Protein AF-A0A9E2XY54-F1 (afdb_monomer_lite)

Structure (mmCIF, N/CA/C/O backbone):
data_AF-A0A9E2XY54-F1
#
_entry.id   AF-A0A9E2XY54-F1
#
loop_
_atom_site.group_PDB
_atom_site.id
_atom_site.type_symbol
_atom_site.label_atom_id
_atom_site.label_alt_id
_atom_site.label_comp_id
_atom_site.label_asym_id
_atom_site.label_entity_id
_atom_site.label_seq_id
_atom_site.pdbx_PDB_ins_code
_atom_site.Cartn_x
_atom_site.Cartn_y
_atom_site.Cartn_z
_atom_site.occupancy
_atom_site.B_iso_or_equiv
_atom_site.au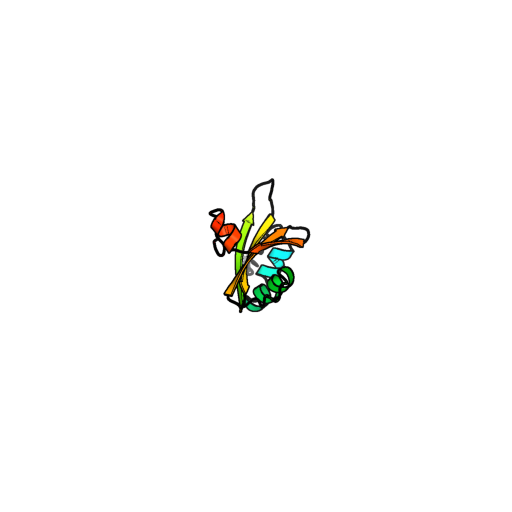th_seq_id
_atom_site.auth_comp_id
_atom_site.auth_asym_id
_atom_site.auth_atom_id
_atom_site.pdbx_PDB_model_num
ATOM 1 N N . MET A 1 1 ? -23.395 -8.257 -63.301 1.00 44.94 1 MET A N 1
ATOM 2 C CA . MET A 1 1 ? -23.313 -9.023 -62.041 1.00 44.94 1 MET A CA 1
ATOM 3 C C . MET A 1 1 ? -22.153 -8.450 -61.237 1.00 44.94 1 MET A C 1
ATOM 5 O O . MET A 1 1 ? -21.013 -8.770 -61.532 1.00 44.94 1 MET A O 1
ATOM 9 N N . LEU A 1 2 ? -22.427 -7.506 -60.332 1.00 40.88 2 LEU A N 1
ATOM 10 C CA . LEU A 1 2 ? -21.424 -6.879 -59.464 1.00 40.88 2 LEU A CA 1
ATOM 11 C C . LEU A 1 2 ? -21.873 -7.144 -58.022 1.00 40.88 2 LEU A C 1
ATOM 13 O O . LEU A 1 2 ? -22.879 -6.594 -57.583 1.00 40.88 2 LEU A O 1
ATOM 17 N N . LEU A 1 3 ? -21.189 -8.050 -57.326 1.00 45.53 3 LEU A N 1
ATOM 18 C CA . LEU A 1 3 ? -21.429 -8.324 -55.910 1.00 45.53 3 LEU A CA 1
ATOM 19 C C . LEU A 1 3 ? -20.520 -7.398 -55.095 1.00 45.53 3 LEU A C 1
ATOM 21 O O . LEU A 1 3 ? -19.310 -7.602 -55.037 1.00 45.53 3 LEU A O 1
ATOM 25 N N . LEU A 1 4 ? -21.107 -6.359 -54.501 1.00 47.25 4 LEU A N 1
ATOM 26 C CA . LEU A 1 4 ? -20.459 -5.516 -53.497 1.00 47.25 4 LEU A CA 1
ATOM 27 C C . LEU A 1 4 ? -20.442 -6.278 -52.164 1.00 47.25 4 LEU A C 1
ATOM 29 O O . LEU A 1 4 ? -21.479 -6.456 -51.528 1.00 47.25 4 LEU A O 1
ATOM 33 N N . PHE A 1 5 ? -19.261 -6.737 -51.751 1.00 51.62 5 PHE A N 1
ATOM 34 C CA . PHE A 1 5 ? -19.029 -7.300 -50.422 1.00 51.62 5 PHE A CA 1
ATOM 35 C C . PHE A 1 5 ? -19.000 -6.169 -49.384 1.00 51.62 5 PHE A C 1
ATOM 37 O O . PHE A 1 5 ? -18.078 -5.356 -49.365 1.00 51.62 5 PHE A O 1
ATOM 44 N N . ALA A 1 6 ? -20.006 -6.121 -48.510 1.00 56.56 6 ALA A N 1
ATOM 45 C CA . ALA A 1 6 ? -19.996 -5.274 -47.323 1.00 56.56 6 ALA A CA 1
ATOM 46 C C . ALA A 1 6 ? -19.138 -5.938 -46.231 1.00 56.56 6 ALA A C 1
ATOM 48 O O . ALA A 1 6 ? -19.521 -6.962 -45.667 1.00 56.56 6 ALA A O 1
ATOM 49 N N . ALA A 1 7 ? -17.967 -5.370 -45.937 1.00 58.53 7 ALA A N 1
ATOM 50 C CA . ALA A 1 7 ? -17.129 -5.802 -44.823 1.00 58.53 7 ALA A CA 1
ATOM 51 C C . ALA A 1 7 ? -17.637 -5.173 -43.512 1.00 58.53 7 ALA A C 1
ATOM 53 O O . ALA A 1 7 ? -17.439 -3.983 -43.269 1.00 58.53 7 ALA A O 1
ATOM 54 N N . LEU A 1 8 ? -18.289 -5.970 -42.660 1.00 53.53 8 LEU A N 1
ATOM 55 C CA . LEU A 1 8 ? -18.537 -5.599 -41.266 1.00 53.53 8 LEU A CA 1
ATOM 56 C C . LEU A 1 8 ? -17.224 -5.699 -40.482 1.00 53.53 8 LEU A C 1
ATOM 58 O O . LEU A 1 8 ? -16.736 -6.794 -40.205 1.00 53.53 8 LEU A O 1
ATOM 62 N N . ILE A 1 9 ? -16.664 -4.556 -40.095 1.00 60.56 9 ILE A N 1
ATOM 63 C CA . ILE A 1 9 ? -15.560 -4.503 -39.137 1.00 60.56 9 ILE A CA 1
ATOM 64 C C . ILE A 1 9 ? -16.176 -4.643 -37.742 1.00 60.56 9 ILE A C 1
ATOM 66 O O . ILE A 1 9 ? -16.723 -3.688 -37.192 1.00 60.56 9 ILE A O 1
ATOM 70 N N . ALA A 1 10 ? -16.131 -5.849 -37.178 1.00 54.97 10 ALA A N 1
ATOM 71 C CA . ALA A 1 10 ? -16.485 -6.077 -35.784 1.00 54.97 10 ALA A CA 1
ATOM 72 C C . ALA A 1 10 ? -15.415 -5.428 -34.889 1.00 54.97 10 ALA A C 1
ATOM 74 O O . ALA A 1 10 ? -14.336 -5.984 -34.686 1.00 54.97 10 ALA A O 1
ATOM 75 N N . ALA A 1 11 ? -15.701 -4.234 -34.367 1.00 60.97 11 ALA A N 1
ATOM 76 C CA . ALA A 1 11 ? -14.916 -3.622 -33.303 1.00 60.97 11 ALA A CA 1
ATOM 77 C C . ALA A 1 11 ? -15.117 -4.444 -32.019 1.00 60.97 11 ALA A C 1
ATOM 79 O O . ALA A 1 11 ? -16.084 -4.252 -31.282 1.00 60.97 11 ALA A O 1
ATOM 80 N N . GLY A 1 12 ? -14.234 -5.417 -31.785 1.00 57.66 12 GLY A N 1
ATOM 81 C CA . GLY A 1 12 ? -14.164 -6.121 -30.508 1.00 57.66 12 GLY A CA 1
ATOM 82 C C . GLY A 1 12 ? -13.853 -5.141 -29.368 1.00 57.66 12 GLY A C 1
ATOM 83 O O . GLY A 1 12 ? -13.227 -4.103 -29.606 1.00 57.66 12 GLY A O 1
ATOM 84 N N . PRO A 1 13 ? -14.275 -5.434 -28.127 1.00 51.44 13 PRO A N 1
ATOM 85 C CA . PRO A 1 13 ? -14.008 -4.553 -27.003 1.00 51.44 13 PRO A CA 1
ATOM 86 C C . PRO A 1 13 ? -12.494 -4.460 -26.806 1.00 51.44 13 PRO A C 1
ATOM 88 O O . PRO A 1 13 ? -11.822 -5.468 -26.581 1.00 51.44 13 PRO A O 1
ATOM 91 N N . ALA A 1 14 ? -11.956 -3.245 -26.905 1.00 57.06 14 ALA A N 1
ATOM 92 C CA . ALA A 1 14 ? -10.580 -2.968 -26.538 1.00 57.06 14 ALA A CA 1
ATOM 93 C C . ALA A 1 14 ? -10.419 -3.327 -25.057 1.00 57.06 14 ALA A C 1
ATOM 95 O O . ALA A 1 14 ? -10.934 -2.633 -24.178 1.00 57.06 14 ALA A O 1
ATOM 96 N N . ALA A 1 15 ? -9.747 -4.443 -24.776 1.00 53.06 15 ALA A N 1
ATOM 97 C CA . ALA A 1 15 ? -9.316 -4.753 -23.428 1.00 53.06 15 ALA A CA 1
ATOM 98 C C . ALA A 1 15 ? -8.450 -3.576 -22.966 1.00 53.06 15 ALA A C 1
ATOM 100 O O . ALA A 1 15 ? -7.386 -3.330 -23.530 1.00 53.06 15 ALA A O 1
ATOM 101 N N . ALA A 1 16 ? -8.939 -2.809 -21.990 1.00 53.50 16 ALA A N 1
ATOM 102 C CA . ALA A 1 16 ? -8.179 -1.729 -21.387 1.00 53.50 16 ALA A CA 1
ATOM 103 C C . ALA A 1 16 ? -6.891 -2.333 -20.822 1.00 53.50 16 ALA A C 1
ATOM 105 O O . ALA A 1 16 ? -6.908 -3.037 -19.808 1.00 53.50 16 ALA A O 1
ATOM 106 N N . GLN A 1 17 ? -5.778 -2.114 -21.518 1.00 50.94 17 GLN A N 1
ATOM 107 C CA . GLN A 1 17 ? -4.467 -2.543 -21.071 1.00 50.94 17 GLN A CA 1
ATOM 108 C C . GLN A 1 17 ? -4.211 -1.819 -19.747 1.00 50.94 17 GLN A C 1
ATOM 110 O O . GLN A 1 17 ? -4.063 -0.597 -19.729 1.00 50.94 17 GLN A O 1
ATOM 115 N N . LYS A 1 18 ? -4.247 -2.546 -18.621 1.00 57.75 18 LYS A N 1
ATOM 116 C CA . LYS A 1 18 ? -3.910 -1.969 -17.314 1.00 57.75 18 LYS A CA 1
ATOM 117 C C . LYS A 1 18 ? -2.546 -1.302 -17.453 1.00 57.75 18 LYS A C 1
ATOM 119 O O . LYS A 1 18 ? -1.585 -1.967 -17.836 1.00 57.75 18 LYS A O 1
ATOM 124 N N . ALA A 1 19 ? -2.480 -0.001 -17.173 1.00 62.16 19 ALA A N 1
ATOM 125 C CA . ALA A 1 19 ? -1.217 0.716 -17.129 1.00 62.16 19 ALA A CA 1
ATOM 126 C C . ALA A 1 19 ? -0.296 -0.010 -16.139 1.00 62.16 19 ALA A C 1
ATOM 128 O O . ALA A 1 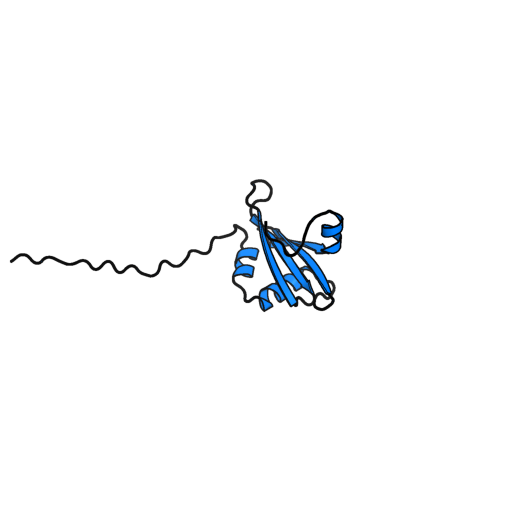19 ? -0.603 -0.093 -14.951 1.00 62.16 19 ALA A O 1
ATOM 129 N N . VAL A 1 20 ? 0.785 -0.597 -16.654 1.00 82.62 20 VAL A N 1
ATOM 130 C CA . VAL A 1 20 ? 1.792 -1.292 -15.850 1.00 82.62 20 VAL A CA 1
ATOM 131 C C . VAL A 1 20 ? 2.592 -0.221 -15.134 1.00 82.62 20 VAL A C 1
ATOM 133 O O . VAL A 1 20 ? 3.245 0.597 -15.783 1.00 82.62 20 VAL A O 1
ATOM 136 N N . SER A 1 21 ? 2.552 -0.203 -13.804 1.00 91.81 21 SER A N 1
ATOM 137 C CA . SER A 1 21 ? 3.183 0.869 -13.031 1.00 91.81 21 SER A CA 1
ATOM 138 C C . SER A 1 21 ? 4.713 0.754 -12.970 1.00 91.81 21 SER A C 1
ATOM 140 O O . SER A 1 21 ? 5.357 1.473 -12.212 1.00 91.81 21 SER A O 1
ATOM 142 N N . GLY A 1 22 ? 5.295 -0.224 -13.671 1.00 94.75 22 GLY A N 1
ATOM 143 C CA . GLY A 1 22 ? 6.699 -0.617 -13.540 1.00 94.75 22 GLY A CA 1
ATOM 144 C C . GLY A 1 22 ? 7.016 -1.310 -12.211 1.00 94.75 22 GLY A C 1
ATOM 145 O O . GLY A 1 22 ? 8.179 -1.584 -11.925 1.00 94.75 22 GLY A O 1
ATOM 146 N N . ASN A 1 23 ? 5.998 -1.603 -11.396 1.00 97.12 23 ASN A N 1
ATOM 147 C CA . ASN A 1 23 ? 6.136 -2.246 -10.098 1.00 97.12 23 ASN A CA 1
ATOM 148 C C . ASN A 1 23 ? 5.155 -3.425 -10.006 1.00 97.12 23 ASN A C 1
ATOM 150 O O . ASN A 1 23 ? 3.987 -3.232 -9.662 1.00 97.12 23 ASN A O 1
ATOM 154 N N . PRO A 1 24 ? 5.619 -4.658 -10.275 1.00 96.50 24 PRO A N 1
ATOM 155 C CA . PRO A 1 24 ? 4.745 -5.830 -10.330 1.00 96.50 24 PRO A CA 1
ATOM 156 C C . PRO A 1 24 ? 4.004 -6.114 -9.018 1.00 96.50 24 PRO A C 1
ATOM 158 O O . PRO A 1 24 ? 2.899 -6.661 -9.027 1.00 96.50 24 PRO A O 1
ATOM 161 N N . VAL A 1 25 ? 4.597 -5.747 -7.876 1.00 96.38 25 VAL A N 1
ATOM 162 C CA . VAL A 1 25 ? 3.964 -5.903 -6.560 1.00 96.38 25 VAL A CA 1
ATOM 163 C C . VAL A 1 25 ? 2.796 -4.931 -6.417 1.00 96.38 25 VAL A C 1
ATOM 165 O O . VAL A 1 25 ? 1.708 -5.343 -6.012 1.00 96.38 25 VAL A O 1
ATOM 168 N N . ASN A 1 26 ? 2.990 -3.669 -6.801 1.00 97.56 26 ASN A N 1
ATOM 169 C CA . ASN A 1 26 ? 1.923 -2.673 -6.842 1.00 97.56 26 ASN A CA 1
ATOM 170 C C . ASN A 1 26 ? 0.801 -3.073 -7.807 1.00 97.56 26 ASN A C 1
ATOM 172 O O . ASN A 1 26 ? -0.369 -3.039 -7.430 1.00 97.56 26 ASN A O 1
ATOM 176 N N . ASP A 1 27 ? 1.147 -3.506 -9.018 1.00 97.56 27 ASP A N 1
ATOM 177 C CA . ASP A 1 27 ? 0.165 -3.910 -10.028 1.00 97.56 27 ASP A CA 1
ATOM 178 C C . ASP A 1 27 ? -0.699 -5.078 -9.528 1.00 97.56 27 ASP A C 1
ATOM 180 O O . ASP A 1 27 ? -1.923 -5.096 -9.712 1.00 97.56 27 ASP A O 1
ATOM 184 N N . ARG A 1 28 ? -0.078 -6.028 -8.814 1.00 96.62 28 ARG A N 1
ATOM 185 C CA . ARG A 1 28 ? -0.791 -7.120 -8.149 1.00 96.62 28 ARG A CA 1
ATOM 186 C C . ARG A 1 28 ? -1.691 -6.609 -7.026 1.00 96.62 28 ARG A C 1
ATOM 188 O O . ARG A 1 28 ? -2.839 -7.036 -6.967 1.00 96.62 28 ARG A O 1
ATOM 195 N N . LEU A 1 29 ? -1.216 -5.706 -6.164 1.00 97.31 29 LEU A N 1
ATOM 196 C CA . LEU A 1 29 ? -2.034 -5.105 -5.099 1.00 97.31 29 LEU A CA 1
ATOM 197 C C . LEU A 1 29 ? -3.261 -4.385 -5.675 1.00 97.31 29 LEU A C 1
ATOM 199 O O . LEU A 1 29 ? -4.377 -4.629 -5.224 1.00 97.31 29 LEU A O 1
ATOM 203 N N . LEU A 1 30 ? -3.092 -3.578 -6.724 1.00 97.81 30 LEU A N 1
ATOM 204 C CA . LEU A 1 30 ? -4.196 -2.887 -7.404 1.00 97.81 30 LEU A CA 1
ATOM 205 C C . LEU A 1 30 ? -5.199 -3.844 -8.064 1.00 97.81 30 LEU A C 1
ATOM 207 O O . LEU A 1 30 ? -6.335 -3.459 -8.337 1.00 97.81 30 LEU A O 1
ATOM 211 N N . ALA A 1 31 ? -4.802 -5.083 -8.355 1.00 97.12 31 ALA A N 1
ATOM 212 C CA . ALA A 1 31 ? -5.700 -6.115 -8.866 1.00 97.12 31 ALA A CA 1
ATOM 213 C C . ALA A 1 31 ? -6.479 -6.858 -7.767 1.00 97.12 31 ALA A C 1
ATOM 215 O O . ALA A 1 31 ? -7.419 -7.582 -8.089 1.00 97.12 31 ALA A O 1
ATOM 216 N N . MET A 1 32 ? -6.114 -6.696 -6.493 1.00 97.75 32 MET A N 1
ATOM 217 C CA . MET A 1 32 ? -6.792 -7.357 -5.378 1.00 97.75 32 MET A CA 1
ATOM 218 C C . MET A 1 32 ? -8.056 -6.603 -4.938 1.00 97.75 32 MET A C 1
ATOM 220 O O . MET A 1 32 ? -8.100 -5.373 -5.023 1.00 97.75 32 MET A O 1
ATOM 224 N N . PRO A 1 33 ? -9.043 -7.304 -4.347 1.00 98.19 33 PRO A N 1
ATOM 225 C CA . PRO A 1 33 ? -10.118 -6.669 -3.591 1.00 98.19 33 PRO A CA 1
ATOM 226 C C . PRO A 1 33 ? -9.577 -5.804 -2.434 1.00 98.19 33 PRO A C 1
ATOM 228 O O . PRO A 1 33 ? -8.589 -6.197 -1.805 1.00 98.19 33 PRO A O 1
ATOM 231 N N . PRO A 1 34 ? -10.242 -4.695 -2.057 1.00 98.00 34 PRO A N 1
ATOM 232 C CA . PRO A 1 34 ? -9.746 -3.766 -1.031 1.00 98.00 34 PRO A CA 1
ATOM 233 C C . PRO A 1 34 ? -9.369 -4.419 0.310 1.00 98.00 34 PRO A C 1
ATOM 235 O O . PRO A 1 34 ? -8.317 -4.132 0.880 1.00 98.00 34 PRO A O 1
ATOM 238 N N . ALA A 1 35 ? -10.176 -5.368 0.794 1.00 97.12 35 ALA A N 1
ATOM 239 C CA . ALA A 1 35 ? -9.875 -6.092 2.031 1.00 97.12 35 ALA A CA 1
ATOM 240 C C . ALA A 1 35 ? -8.588 -6.933 1.923 1.00 97.12 35 ALA A C 1
ATOM 242 O O . ALA A 1 35 ? -7.820 -7.047 2.880 1.00 97.12 35 ALA A O 1
ATOM 243 N N . GLN A 1 36 ? -8.320 -7.507 0.746 1.00 98.12 36 GLN A N 1
ATOM 244 C CA . GLN A 1 36 ? -7.092 -8.262 0.499 1.00 98.12 36 GLN A CA 1
ATOM 245 C C . GLN A 1 36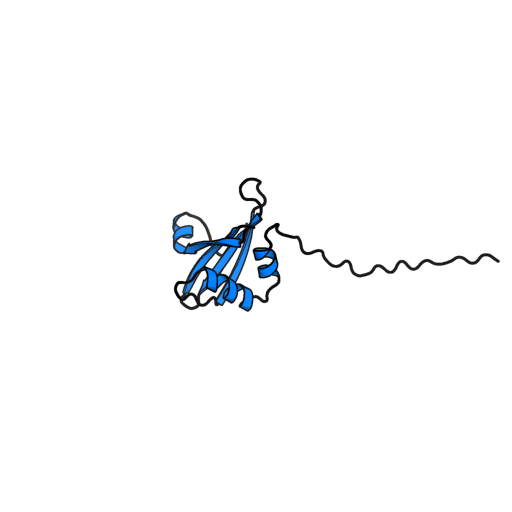 ? -5.874 -7.345 0.359 1.00 98.12 36 GLN A C 1
ATOM 247 O O . GLN A 1 36 ? -4.796 -7.732 0.809 1.00 98.12 36 GLN A O 1
ATOM 252 N N . GLN A 1 37 ? -6.034 -6.131 -0.179 1.00 98.44 37 GLN A N 1
ATOM 253 C CA . GLN A 1 37 ? -4.970 -5.118 -0.200 1.00 98.44 37 GLN A CA 1
ATOM 254 C C . GLN A 1 37 ? -4.502 -4.799 1.224 1.00 98.44 37 GLN A C 1
ATOM 256 O O . GLN A 1 37 ? -3.323 -4.962 1.539 1.00 98.44 37 GLN A O 1
ATOM 261 N N . ALA A 1 38 ? -5.440 -4.440 2.111 1.00 98.25 38 ALA A N 1
ATOM 262 C CA . ALA A 1 38 ? -5.143 -4.127 3.508 1.00 98.25 38 ALA A CA 1
ATOM 263 C C . ALA A 1 38 ? -4.515 -5.317 4.247 1.00 98.25 38 ALA A C 1
ATOM 265 O O . ALA A 1 38 ? -3.479 -5.168 4.897 1.00 98.25 38 ALA A O 1
ATOM 266 N N . LYS A 1 39 ? -5.081 -6.522 4.085 1.00 97.31 39 LYS A N 1
ATOM 267 C CA . LYS A 1 39 ? -4.534 -7.750 4.682 1.00 97.31 39 LYS A CA 1
ATOM 268 C C . LYS A 1 39 ? -3.119 -8.061 4.190 1.00 97.31 39 LYS A C 1
ATOM 270 O O . LYS A 1 39 ? -2.305 -8.552 4.965 1.00 97.31 39 LYS A O 1
ATOM 275 N N . THR A 1 40 ? -2.829 -7.818 2.914 1.00 96.56 40 THR A N 1
ATOM 276 C CA . THR A 1 40 ? -1.513 -8.098 2.324 1.00 96.56 40 THR A CA 1
ATOM 277 C C . THR A 1 40 ? -0.474 -7.102 2.819 1.00 96.56 40 THR A C 1
ATOM 279 O O . THR A 1 40 ? 0.580 -7.516 3.289 1.00 96.56 40 THR A O 1
ATOM 282 N N . LEU A 1 41 ? -0.793 -5.808 2.795 1.00 97.31 41 LEU A N 1
ATOM 283 C CA . LEU A 1 41 ? 0.094 -4.749 3.277 1.00 97.31 41 LEU A CA 1
ATOM 284 C C . LEU A 1 41 ? 0.385 -4.870 4.780 1.00 97.31 41 LEU A C 1
ATOM 286 O O . LEU A 1 41 ? 1.524 -4.679 5.196 1.00 97.31 41 LEU A O 1
ATOM 290 N N . ALA A 1 42 ? -0.601 -5.270 5.588 1.00 96.81 42 ALA A N 1
ATOM 291 C CA . ALA A 1 42 ? -0.423 -5.473 7.027 1.00 96.81 42 ALA A CA 1
ATOM 292 C C . ALA A 1 42 ? 0.653 -6.515 7.374 1.00 96.81 42 ALA A C 1
ATOM 294 O O . ALA A 1 42 ? 1.344 -6.369 8.381 1.00 96.81 42 ALA A O 1
ATOM 295 N N . LYS A 1 43 ? 0.854 -7.530 6.519 1.00 93.38 43 LYS A N 1
ATOM 296 C CA . LYS A 1 43 ? 1.918 -8.529 6.714 1.00 93.38 43 LYS A CA 1
ATOM 297 C C . LYS A 1 43 ? 3.315 -7.906 6.680 1.00 93.38 43 LYS A C 1
ATOM 299 O O . LYS A 1 43 ? 4.183 -8.376 7.404 1.00 93.38 43 LYS A O 1
ATOM 304 N N . ASN A 1 44 ? 3.511 -6.855 5.881 1.00 88.94 44 ASN A N 1
ATOM 305 C CA . ASN A 1 44 ? 4.796 -6.162 5.753 1.00 88.94 44 ASN A CA 1
ATOM 306 C C . ASN A 1 44 ? 5.044 -5.166 6.892 1.00 88.94 44 ASN A C 1
ATOM 308 O O . ASN A 1 44 ? 6.191 -4.881 7.209 1.00 88.94 44 ASN A O 1
ATOM 312 N N . VAL A 1 45 ? 3.984 -4.642 7.516 1.00 91.38 45 VAL A N 1
ATOM 313 C CA . VAL A 1 45 ? 4.106 -3.745 8.677 1.00 91.38 45 VAL A CA 1
ATOM 314 C C . VAL A 1 45 ? 4.570 -4.504 9.920 1.00 91.38 45 VAL A C 1
ATOM 316 O O . VAL A 1 45 ? 5.363 -3.991 10.708 1.00 91.38 45 VAL A O 1
ATOM 319 N N . GLY A 1 46 ? 4.080 -5.731 10.112 1.00 80.19 46 GLY A N 1
ATOM 320 C CA . GLY A 1 46 ? 4.322 -6.474 11.344 1.00 80.19 46 GLY A CA 1
ATOM 321 C C . GLY A 1 46 ? 3.694 -5.780 12.561 1.00 80.19 46 GLY A C 1
ATOM 322 O O . GLY A 1 46 ? 2.657 -5.124 12.460 1.00 80.19 46 GLY A O 1
ATOM 323 N N . GLN A 1 47 ? 4.295 -5.961 13.741 1.00 82.81 47 GLN A N 1
ATOM 324 C CA . GLN A 1 47 ? 3.899 -5.283 14.990 1.00 82.81 47 GLN A CA 1
ATOM 325 C C . GLN A 1 47 ? 2.424 -5.471 15.396 1.00 82.81 47 GLN A C 1
ATOM 327 O O . GLN A 1 47 ? 1.821 -4.582 15.999 1.00 82.81 47 GLN A O 1
ATOM 332 N N . GLY A 1 48 ? 1.817 -6.603 15.031 1.00 91.50 48 GLY A N 1
ATOM 333 C CA . GLY A 1 48 ? 0.413 -6.886 15.333 1.00 91.50 48 GLY A CA 1
ATOM 334 C C . GLY A 1 48 ? -0.597 -6.026 14.562 1.00 91.50 48 GLY A C 1
ATOM 335 O O . GLY A 1 48 ? -1.770 -6.019 14.929 1.00 91.50 48 GLY A O 1
ATOM 336 N N . CYS A 1 49 ? -0.189 -5.309 13.506 1.00 95.81 49 CYS A N 1
ATOM 337 C CA . CYS A 1 49 ? -1.141 -4.562 12.688 1.00 95.81 49 CYS A CA 1
ATOM 338 C C . CYS A 1 49 ? -2.134 -5.516 12.009 1.00 95.81 49 CYS A C 1
ATOM 340 O O . CYS A 1 49 ? -1.768 -6.365 11.196 1.00 95.81 49 CYS A O 1
ATOM 342 N N . VAL A 1 50 ? -3.420 -5.322 12.298 1.00 97.19 50 VAL A N 1
ATOM 343 C CA . VAL A 1 50 ? -4.520 -5.919 11.538 1.00 97.19 50 VAL A CA 1
ATOM 344 C C . VAL A 1 50 ? -5.059 -4.852 10.595 1.00 97.19 50 VAL A C 1
ATOM 346 O O . VAL A 1 50 ? -5.776 -3.954 11.033 1.00 97.19 50 VAL A O 1
ATOM 349 N N . GLY A 1 51 ? -4.682 -4.928 9.318 1.00 97.25 51 GLY A N 1
ATOM 350 C CA . GLY A 1 51 ? -5.071 -3.945 8.306 1.00 97.25 51 GLY A CA 1
ATOM 351 C C . GLY A 1 51 ? -6.580 -3.920 8.061 1.00 97.25 51 GLY A C 1
ATOM 352 O O . GLY A 1 51 ? -7.164 -4.952 7.728 1.00 97.25 51 GLY A O 1
ATOM 353 N N . THR A 1 52 ? -7.200 -2.749 8.196 1.00 98.19 52 THR A N 1
ATOM 354 C CA . THR A 1 52 ? -8.641 -2.532 7.972 1.00 98.19 52 THR A CA 1
ATOM 355 C C . THR A 1 52 ? -8.925 -1.841 6.644 1.00 98.19 52 THR A C 1
ATOM 357 O O . THR A 1 52 ? -9.911 -2.165 5.986 1.00 98.19 52 THR A O 1
ATOM 360 N N . SER A 1 53 ? -8.048 -0.936 6.210 1.00 98.19 53 SER A N 1
ATOM 361 C CA . SER A 1 53 ? -8.143 -0.275 4.908 1.00 98.19 53 SER A CA 1
ATOM 362 C C . SER A 1 53 ? -6.768 0.093 4.371 1.00 98.19 53 SER A C 1
ATOM 364 O O . SER A 1 53 ? -5.874 0.456 5.134 1.00 98.19 53 SER A O 1
ATOM 366 N N . ALA A 1 54 ? -6.623 0.048 3.050 1.00 98.38 54 ALA A N 1
ATOM 367 C CA . ALA A 1 54 ? -5.430 0.482 2.341 1.00 98.38 54 ALA A CA 1
ATOM 368 C C . ALA A 1 54 ? -5.773 1.591 1.343 1.00 98.38 54 ALA A C 1
ATOM 370 O O . ALA A 1 54 ? -6.880 1.635 0.808 1.00 98.38 54 ALA A O 1
ATOM 371 N N . PHE A 1 55 ? -4.810 2.465 1.081 1.00 98.56 55 PHE A N 1
ATOM 372 C CA . PHE A 1 55 ? -4.942 3.572 0.147 1.00 98.56 55 PHE A CA 1
ATOM 373 C C . PHE A 1 55 ? -3.697 3.654 -0.734 1.00 98.56 55 PHE A C 1
ATOM 375 O O . PHE A 1 55 ? -2.602 3.908 -0.237 1.00 98.56 55 PHE A O 1
ATOM 382 N N . ALA A 1 56 ? -3.855 3.449 -2.041 1.00 98.25 56 ALA A N 1
ATOM 383 C CA . ALA A 1 56 ? -2.773 3.658 -2.997 1.00 98.25 56 ALA A CA 1
ATOM 384 C C . ALA A 1 56 ? -2.499 5.160 -3.118 1.00 98.25 56 ALA A C 1
ATOM 386 O O . ALA A 1 56 ? -3.370 5.892 -3.583 1.00 98.25 56 ALA A O 1
ATOM 387 N N . MET A 1 57 ? -1.314 5.625 -2.736 1.00 97.94 57 MET A N 1
ATOM 388 C CA . MET A 1 57 ? -0.944 7.043 -2.805 1.00 97.94 57 MET A CA 1
ATOM 389 C C . MET A 1 57 ? -0.472 7.418 -4.208 1.00 97.94 57 MET A C 1
ATOM 391 O O . MET A 1 57 ? -0.946 8.392 -4.774 1.00 97.94 57 MET A O 1
ATOM 395 N N . GLY A 1 58 ? 0.386 6.606 -4.816 1.00 96.81 58 GLY A N 1
ATOM 396 C CA . GLY A 1 58 ? 0.919 6.913 -6.138 1.00 96.81 58 GLY A CA 1
ATOM 397 C C . GLY A 1 58 ? 2.128 6.065 -6.482 1.00 96.81 58 GLY A C 1
ATOM 398 O O . GLY A 1 58 ? 2.614 5.285 -5.657 1.00 96.81 58 GLY A O 1
ATOM 399 N N . VAL A 1 59 ? 2.599 6.223 -7.714 1.00 97.50 59 VAL A N 1
ATOM 400 C CA . VAL A 1 59 ? 3.828 5.609 -8.213 1.00 97.50 59 VAL A CA 1
ATOM 401 C C . VAL A 1 59 ? 4.694 6.713 -8.789 1.00 97.50 59 VAL A C 1
ATOM 403 O O . VAL A 1 59 ? 4.220 7.508 -9.594 1.00 97.50 59 VAL A O 1
ATOM 406 N N . VAL A 1 60 ? 5.948 6.779 -8.356 1.00 96.19 60 VAL A N 1
ATOM 407 C CA . VAL A 1 60 ? 6.865 7.838 -8.779 1.00 96.19 60 VAL A CA 1
ATOM 408 C C . VAL A 1 60 ? 7.349 7.583 -10.208 1.00 96.19 60 VAL A C 1
ATOM 410 O O . VAL A 1 60 ? 7.778 6.476 -10.541 1.00 96.19 60 VAL A O 1
ATOM 413 N N . ASP A 1 61 ? 7.324 8.615 -11.046 1.00 93.50 61 ASP A N 1
ATOM 414 C CA . ASP A 1 61 ? 7.714 8.571 -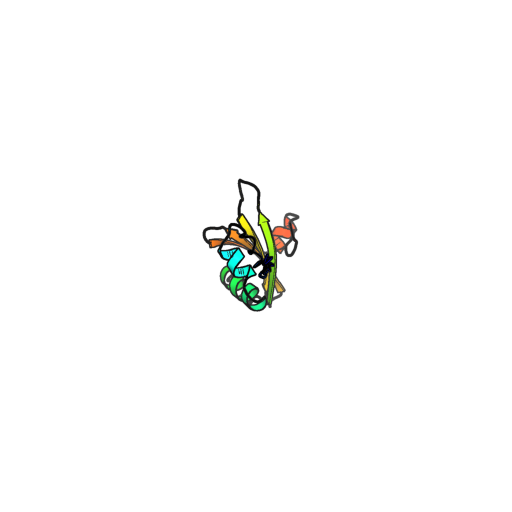12.462 1.00 93.50 61 ASP A CA 1
ATOM 415 C C . ASP A 1 61 ? 9.109 9.171 -12.742 1.00 93.50 61 ASP A C 1
ATOM 417 O O . ASP A 1 61 ? 9.708 8.903 -13.786 1.00 93.50 61 ASP A O 1
ATOM 421 N N . THR A 1 62 ? 9.669 9.928 -11.793 1.00 92.00 62 THR A N 1
ATOM 422 C CA . THR A 1 62 ? 11.006 10.532 -11.914 1.00 92.00 62 THR A CA 1
ATOM 423 C C . THR A 1 62 ? 12.120 9.484 -12.005 1.00 92.00 62 THR A C 1
ATOM 425 O O . THR A 1 62 ? 12.102 8.472 -11.306 1.00 92.00 62 THR A O 1
ATOM 428 N N . ALA A 1 63 ? 13.147 9.746 -12.823 1.00 88.50 63 ALA A N 1
ATOM 429 C CA . ALA A 1 63 ? 14.191 8.768 -13.159 1.00 88.50 63 ALA A CA 1
ATOM 430 C C . ALA A 1 63 ? 14.882 8.124 -11.939 1.00 88.50 63 ALA A C 1
ATOM 432 O O . ALA A 1 63 ? 15.116 6.919 -11.934 1.00 88.50 63 ALA A O 1
ATOM 433 N N . LYS A 1 64 ? 15.172 8.906 -10.890 1.00 89.06 64 LYS A N 1
ATOM 434 C CA . LYS A 1 64 ? 15.875 8.436 -9.682 1.00 89.06 64 LYS A CA 1
ATOM 435 C C . LYS A 1 64 ? 15.054 7.451 -8.842 1.00 89.06 64 LYS A C 1
ATOM 437 O O . LYS A 1 64 ? 15.619 6.574 -8.200 1.00 89.06 64 LYS A O 1
ATOM 442 N N . TRP A 1 65 ? 13.736 7.616 -8.828 1.00 93.12 65 TRP A N 1
ATOM 443 C CA . TRP A 1 65 ? 12.813 6.912 -7.931 1.00 93.12 65 TRP A CA 1
ATOM 444 C C . TRP A 1 65 ? 11.750 6.141 -8.711 1.00 93.12 65 TRP A C 1
ATOM 446 O O . TRP A 1 65 ? 10.669 5.851 -8.201 1.00 93.12 65 TRP A O 1
ATOM 456 N N . LYS A 1 66 ? 12.051 5.855 -9.977 1.00 94.50 66 LYS A N 1
ATOM 457 C CA . LYS A 1 66 ? 11.091 5.346 -10.941 1.00 94.50 66 LYS A CA 1
ATOM 458 C C . LYS A 1 66 ? 10.453 4.060 -10.430 1.00 94.50 66 LYS A C 1
ATOM 460 O O . LYS A 1 66 ? 11.142 3.122 -10.033 1.00 94.50 66 LYS A O 1
ATOM 465 N N . SER A 1 67 ? 9.132 4.005 -10.516 1.00 96.31 67 SER A N 1
ATOM 466 C CA . SER A 1 67 ? 8.316 2.850 -10.140 1.00 96.31 67 SER A CA 1
ATOM 467 C C . SER A 1 67 ? 8.303 2.530 -8.637 1.00 96.31 67 SER A C 1
ATOM 469 O O . SER A 1 67 ? 7.828 1.463 -8.240 1.00 96.31 67 SER A O 1
ATOM 471 N N . LEU A 1 68 ? 8.772 3.433 -7.768 1.00 98.06 68 LEU A N 1
ATOM 472 C CA . LEU A 1 68 ? 8.478 3.319 -6.340 1.00 98.06 68 LEU A CA 1
ATOM 473 C C . LEU A 1 68 ? 6.989 3.565 -6.113 1.00 98.06 68 LEU A C 1
ATOM 475 O O . LEU A 1 68 ? 6.478 4.636 -6.440 1.00 98.06 68 LEU A O 1
ATOM 479 N N . ALA A 1 69 ? 6.303 2.577 -5.547 1.00 98.06 69 ALA A N 1
ATOM 480 C CA . ALA A 1 69 ? 4.892 2.675 -5.213 1.00 98.06 69 ALA A CA 1
ATOM 481 C C . ALA A 1 69 ? 4.719 3.014 -3.735 1.00 98.06 69 ALA A C 1
ATOM 483 O O . ALA A 1 69 ? 5.409 2.458 -2.882 1.00 98.06 69 ALA A O 1
ATOM 484 N N . TYR A 1 70 ? 3.775 3.896 -3.431 1.00 98.00 70 TYR A N 1
ATOM 485 C CA . TYR A 1 70 ? 3.476 4.319 -2.069 1.00 98.00 70 TYR A CA 1
ATOM 486 C C . TYR A 1 70 ? 2.033 3.999 -1.715 1.00 98.00 70 TYR A C 1
ATOM 488 O O . TYR A 1 70 ? 1.107 4.261 -2.487 1.00 98.00 70 TYR A O 1
ATOM 496 N N . TRP A 1 71 ? 1.851 3.446 -0.523 1.00 98.62 71 TRP A N 1
ATOM 497 C CA . TRP A 1 71 ? 0.565 3.061 0.036 1.00 98.62 71 TRP A CA 1
ATOM 498 C C . TRP A 1 71 ? 0.443 3.563 1.469 1.00 98.62 71 TRP A C 1
ATOM 500 O O . TRP A 1 71 ? 1.432 3.654 2.186 1.00 98.62 71 TRP A O 1
ATOM 510 N N . SER A 1 72 ? -0.776 3.853 1.907 1.00 98.50 72 SER A N 1
ATOM 511 C CA . SER A 1 72 ? -1.101 4.029 3.322 1.00 98.50 72 SER A CA 1
ATOM 512 C C . SER A 1 72 ? -1.965 2.875 3.810 1.00 98.50 72 SER A C 1
ATOM 514 O O . SER A 1 72 ? -2.826 2.387 3.075 1.00 98.50 72 SER A O 1
ATOM 516 N N . LEU A 1 73 ? -1.741 2.441 5.044 1.00 98.56 73 LEU A N 1
ATOM 517 C CA . LEU A 1 73 ? -2.479 1.371 5.704 1.00 98.56 73 LEU A CA 1
ATOM 518 C C . LEU A 1 73 ? -3.035 1.881 7.030 1.00 98.56 73 LEU A C 1
ATOM 520 O O . LEU A 1 73 ? -2.292 2.436 7.838 1.00 98.56 73 LEU A O 1
ATOM 524 N N . GLN A 1 74 ? -4.322 1.646 7.267 1.00 98.44 74 GLN A N 1
ATOM 525 C CA . GLN A 1 74 ? -4.947 1.803 8.576 1.00 98.44 74 GLN A CA 1
ATOM 526 C C . GLN A 1 74 ? -5.003 0.442 9.271 1.00 98.44 74 GLN A C 1
ATOM 528 O O . GLN A 1 74 ? -5.437 -0.548 8.673 1.00 98.44 74 GLN A O 1
ATOM 533 N N . CYS A 1 75 ? -4.589 0.397 10.533 1.00 98.25 75 CYS A N 1
ATOM 534 C CA . CYS A 1 75 ? -4.708 -0.774 11.391 1.00 98.25 75 CYS A CA 1
ATOM 535 C C . CYS A 1 75 ? -5.936 -0.641 12.308 1.00 98.25 75 CYS A C 1
ATOM 537 O O . CYS A 1 75 ? -6.384 0.464 12.636 1.00 98.25 75 CYS A O 1
ATOM 539 N N . LYS A 1 76 ? -6.469 -1.785 12.753 1.00 97.94 76 LYS A N 1
ATOM 540 C CA . LYS A 1 76 ? -7.634 -1.876 13.653 1.00 97.94 76 LYS A CA 1
ATOM 541 C C . LYS A 1 76 ? -7.428 -1.169 14.999 1.00 97.94 76 LYS A C 1
ATOM 543 O O . LYS A 1 76 ? -8.395 -0.730 15.605 1.00 97.94 76 LYS A O 1
ATOM 548 N N . ASP A 1 77 ? -6.186 -1.064 15.454 1.00 96.12 77 ASP A N 1
ATOM 549 C CA . ASP A 1 77 ? -5.795 -0.414 16.710 1.00 96.12 77 ASP A CA 1
ATOM 550 C C . ASP A 1 77 ? -5.643 1.116 16.597 1.00 96.12 77 ASP A C 1
ATOM 552 O O . ASP A 1 77 ? -5.178 1.763 17.531 1.00 96.12 77 ASP A O 1
ATOM 556 N N . GLY A 1 78 ? -6.008 1.699 15.452 1.00 96.81 78 GLY A N 1
ATOM 557 C CA . GLY A 1 78 ? -5.934 3.138 15.207 1.00 96.81 78 GLY A CA 1
ATOM 558 C C . GLY A 1 78 ? -4.593 3.613 14.646 1.00 96.81 78 GLY A C 1
ATOM 559 O O . GLY A 1 78 ? -4.535 4.720 14.110 1.00 96.81 78 GLY A O 1
ATOM 560 N N . ARG A 1 79 ? -3.536 2.789 14.667 1.00 97.31 79 ARG A N 1
ATOM 561 C CA . ARG A 1 79 ? -2.255 3.153 14.042 1.00 97.31 79 ARG A CA 1
ATOM 562 C C . ARG A 1 79 ? -2.372 3.184 12.523 1.00 97.31 79 ARG A C 1
ATOM 564 O O . ARG A 1 79 ? -3.143 2.431 11.925 1.00 97.31 79 ARG A O 1
ATOM 571 N N . SER A 1 80 ? -1.557 4.025 11.898 1.00 98.12 80 SER A N 1
ATOM 572 C CA . SER A 1 80 ? -1.450 4.102 10.448 1.00 98.12 80 SER A CA 1
ATOM 573 C C . SER A 1 80 ? -0.000 4.178 9.991 1.00 98.12 80 SER A C 1
ATOM 575 O O . SER A 1 80 ? 0.872 4.705 10.686 1.00 98.12 80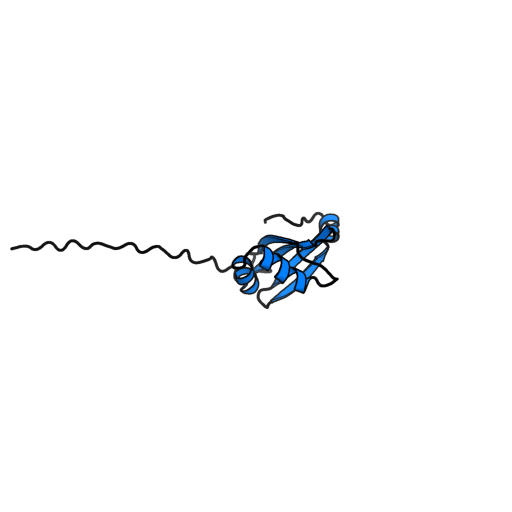 SER A O 1
ATOM 577 N N . PHE A 1 81 ? 0.249 3.615 8.813 1.00 98.31 81 PHE A N 1
ATOM 578 C CA . PHE A 1 81 ? 1.588 3.457 8.261 1.00 98.31 81 PHE A CA 1
ATOM 579 C C . PHE A 1 81 ? 1.612 3.842 6.789 1.00 98.31 81 PHE A C 1
ATOM 581 O O . PHE A 1 81 ? 0.692 3.495 6.045 1.00 98.31 81 PHE A O 1
ATOM 588 N N . ALA A 1 82 ? 2.686 4.497 6.361 1.00 97.88 82 ALA A N 1
ATOM 589 C CA . ALA A 1 82 ? 3.041 4.585 4.955 1.00 97.88 82 ALA A CA 1
ATOM 590 C C . ALA A 1 82 ? 3.995 3.445 4.596 1.00 97.88 82 ALA A C 1
ATOM 592 O O . ALA A 1 82 ? 4.882 3.083 5.372 1.00 97.88 82 ALA A O 1
ATOM 593 N N . ILE A 1 83 ? 3.796 2.884 3.411 1.00 98.06 83 ILE A N 1
ATOM 594 C CA . ILE A 1 83 ? 4.525 1.735 2.894 1.00 98.06 83 ILE A CA 1
ATOM 595 C C . ILE A 1 83 ? 5.044 2.120 1.515 1.00 98.06 83 ILE A C 1
ATOM 597 O O . ILE A 1 83 ? 4.260 2.346 0.592 1.00 98.06 83 ILE A O 1
ATOM 601 N N . GLN A 1 84 ? 6.361 2.204 1.386 1.00 97.75 84 GLN A N 1
ATOM 602 C CA . GLN A 1 84 ? 7.041 2.277 0.101 1.00 97.75 84 GLN A CA 1
ATOM 603 C C . GLN A 1 84 ? 7.314 0.852 -0.374 1.00 97.75 84 GLN A C 1
ATOM 605 O O . GLN A 1 84 ? 7.754 0.014 0.408 1.00 97.75 84 GLN A O 1
ATOM 610 N N . ILE A 1 85 ? 7.070 0.588 -1.652 1.00 97.94 85 ILE A N 1
ATOM 611 C CA . ILE A 1 85 ? 7.316 -0.698 -2.297 1.00 97.94 85 ILE A CA 1
ATOM 612 C C . ILE A 1 85 ? 8.200 -0.442 -3.509 1.00 97.94 85 ILE A C 1
ATOM 614 O O . ILE A 1 85 ? 7.811 0.287 -4.427 1.00 97.94 85 ILE A O 1
ATOM 618 N N . ALA A 1 86 ? 9.376 -1.053 -3.527 1.00 97.06 86 ALA A N 1
ATOM 619 C CA . ALA A 1 86 ? 10.284 -1.008 -4.658 1.00 97.06 86 ALA A CA 1
ATOM 620 C C . ALA A 1 86 ? 9.937 -2.083 -5.711 1.00 97.06 86 ALA A C 1
ATOM 622 O O . ALA A 1 86 ? 9.302 -3.091 -5.385 1.00 97.06 86 ALA A O 1
ATOM 623 N N . PRO A 1 87 ? 10.343 -1.907 -6.985 1.00 95.81 87 PRO A N 1
ATOM 624 C CA . PRO A 1 87 ? 10.061 -2.879 -8.048 1.00 95.81 87 PRO A CA 1
ATOM 625 C C . PRO A 1 87 ? 10.629 -4.282 -7.798 1.00 95.81 87 PRO A C 1
ATOM 627 O O . PRO A 1 87 ? 10.086 -5.261 -8.304 1.00 95.81 87 PRO A O 1
ATOM 630 N N . ASN A 1 88 ? 11.695 -4.384 -6.999 1.00 95.38 88 ASN A N 1
ATOM 631 C CA . ASN A 1 88 ? 12.325 -5.635 -6.566 1.00 95.38 88 ASN A CA 1
ATOM 632 C C . ASN A 1 88 ? 11.622 -6.290 -5.354 1.00 95.38 88 ASN A C 1
ATOM 634 O O . ASN A 1 88 ? 12.168 -7.226 -4.778 1.00 95.38 88 ASN A O 1
ATOM 638 N N . ALA A 1 89 ? 10.432 -5.809 -4.977 1.00 94.19 89 ALA A N 1
ATOM 639 C CA . ALA A 1 89 ? 9.629 -6.255 -3.836 1.00 94.19 89 ALA A CA 1
ATOM 640 C C . ALA A 1 89 ? 10.172 -5.910 -2.438 1.00 94.19 89 ALA A C 1
ATOM 642 O O . ALA A 1 89 ? 9.569 -6.321 -1.444 1.00 94.19 89 ALA A O 1
ATOM 643 N N . GLU A 1 90 ? 11.241 -5.120 -2.334 1.00 96.31 90 GLU A N 1
ATOM 644 C CA . GLU A 1 90 ? 11.651 -4.539 -1.057 1.00 96.31 90 GLU A CA 1
ATOM 645 C C . GLU A 1 90 ? 10.598 -3.533 -0.568 1.00 96.31 90 GLU A C 1
ATOM 647 O O . GLU A 1 90 ? 10.012 -2.790 -1.363 1.00 96.31 90 GLU A O 1
ATOM 652 N N . ALA A 1 91 ? 10.332 -3.522 0.740 1.00 95.75 91 ALA A N 1
ATOM 653 C CA . ALA A 1 91 ? 9.325 -2.661 1.339 1.00 95.75 91 ALA A CA 1
ATOM 654 C C . ALA A 1 91 ? 9.878 -1.911 2.551 1.00 95.75 91 ALA A C 1
ATOM 656 O O . ALA A 1 91 ? 10.482 -2.509 3.440 1.00 95.75 91 ALA A O 1
ATOM 657 N N . PHE A 1 92 ? 9.593 -0.612 2.611 1.00 96.12 92 PHE A N 1
ATOM 658 C CA . PHE A 1 92 ? 9.923 0.243 3.746 1.00 96.12 92 PHE A CA 1
ATOM 659 C C . PHE A 1 92 ? 8.641 0.755 4.386 1.00 96.12 92 PHE A C 1
ATOM 661 O O . PHE A 1 92 ? 7.755 1.270 3.702 1.00 96.12 92 PHE A O 1
ATOM 668 N N . VAL A 1 93 ? 8.549 0.616 5.705 1.00 96.88 93 VAL A N 1
ATOM 669 C CA . VAL A 1 93 ? 7.361 0.962 6.489 1.00 96.88 93 VAL A CA 1
ATOM 670 C C . VAL A 1 93 ? 7.713 2.068 7.473 1.00 96.88 93 VAL A C 1
ATOM 672 O O . VAL A 1 93 ? 8.712 1.974 8.183 1.00 96.88 93 VAL A O 1
ATOM 675 N N . ILE A 1 94 ? 6.876 3.101 7.542 1.00 96.00 94 ILE A N 1
ATOM 676 C CA . ILE A 1 94 ? 7.030 4.212 8.485 1.00 96.00 94 ILE A CA 1
ATOM 677 C C . ILE A 1 94 ? 5.684 4.580 9.112 1.00 96.00 94 ILE A C 1
ATOM 679 O O . ILE A 1 94 ? 4.658 4.596 8.433 1.00 96.00 94 ILE A O 1
ATOM 683 N N . ASP A 1 95 ? 5.679 4.865 10.417 1.00 96.69 95 ASP A N 1
ATOM 684 C CA . ASP A 1 95 ? 4.490 5.350 11.128 1.00 96.69 95 ASP A CA 1
ATOM 685 C C . ASP A 1 95 ? 4.088 6.728 10.579 1.00 96.69 95 ASP A C 1
ATOM 687 O O . ASP A 1 95 ? 4.920 7.631 10.437 1.00 96.69 95 ASP A O 1
ATOM 691 N N . CYS A 1 96 ? 2.805 6.898 10.264 1.00 97.25 96 CYS A N 1
ATOM 692 C CA . CYS A 1 96 ? 2.293 8.136 9.681 1.00 97.25 96 CYS A CA 1
ATOM 693 C C . CYS A 1 96 ? 2.527 9.364 10.569 1.00 97.25 96 CYS A C 1
ATOM 695 O O . CYS A 1 96 ? 2.736 10.455 10.038 1.00 97.25 96 CYS A O 1
ATOM 697 N N . ARG A 1 97 ? 2.576 9.200 11.897 1.00 96.19 97 ARG A N 1
ATOM 698 C CA . ARG A 1 97 ? 2.883 10.293 12.835 1.00 96.19 97 ARG A CA 1
ATOM 699 C C . ARG A 1 97 ? 4.285 10.852 12.607 1.00 96.19 97 ARG A C 1
ATOM 701 O O . ARG A 1 97 ? 4.489 12.059 12.702 1.00 96.19 97 ARG A O 1
ATOM 708 N N . VAL A 1 98 ? 5.241 9.991 12.250 1.00 95.94 98 VAL A N 1
ATOM 709 C CA . VAL A 1 98 ? 6.615 10.408 11.936 1.00 95.94 98 VAL A CA 1
ATOM 710 C C . VAL A 1 98 ? 6.644 11.210 10.636 1.00 95.94 98 VAL A C 1
ATOM 712 O O . VAL A 1 98 ? 7.306 12.243 10.572 1.00 95.94 98 VAL A O 1
ATOM 715 N N . LEU A 1 99 ? 5.897 10.795 9.608 1.00 93.62 99 LEU A N 1
ATOM 716 C CA . LEU A 1 99 ? 5.793 11.563 8.361 1.00 93.62 99 LEU A CA 1
ATOM 717 C C . LEU A 1 99 ? 5.133 12.930 8.574 1.00 93.62 99 LEU A C 1
ATOM 719 O O . LEU A 1 99 ? 5.651 13.935 8.085 1.00 93.62 99 LEU A O 1
ATOM 723 N N . GLN A 1 100 ? 4.051 12.979 9.348 1.00 94.94 100 GLN A N 1
ATOM 724 C CA . GLN A 1 100 ? 3.326 14.215 9.660 1.00 94.94 100 GLN A CA 1
ATOM 725 C C . GLN A 1 100 ? 4.191 15.217 10.422 1.00 94.94 100 GLN A C 1
ATOM 727 O O . GLN A 1 100 ? 4.192 16.398 10.083 1.00 94.94 100 GLN A O 1
ATOM 732 N N . ALA A 1 101 ? 5.005 14.748 11.372 1.00 95.50 101 ALA A N 1
ATOM 73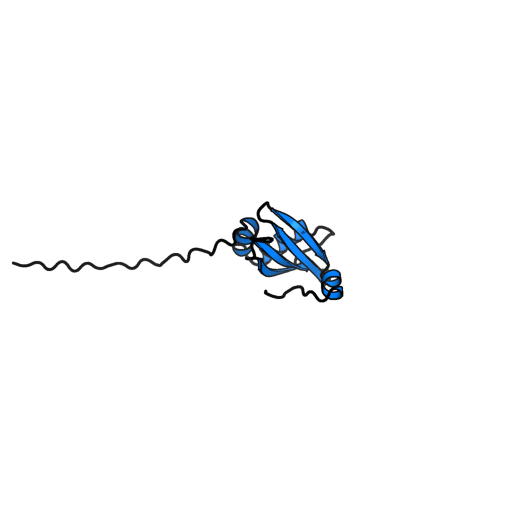3 C CA . ALA A 1 101 ? 5.982 15.589 12.064 1.00 95.50 101 ALA A CA 1
ATOM 734 C C . ALA A 1 101 ? 7.023 16.225 11.114 1.00 95.50 101 ALA A C 1
ATOM 736 O O . ALA A 1 101 ? 7.653 17.215 11.469 1.00 95.50 101 ALA A O 1
ATOM 737 N N . ASN A 1 102 ? 7.177 15.689 9.897 1.00 92.75 102 ASN A N 1
ATOM 738 C CA . ASN A 1 102 ? 8.053 16.203 8.840 1.00 92.75 102 ASN A CA 1
ATOM 739 C C . ASN A 1 102 ? 7.276 16.889 7.695 1.00 92.75 102 ASN A C 1
ATOM 741 O O . ASN A 1 102 ? 7.800 17.029 6.587 1.00 92.75 102 ASN A O 1
ATOM 745 N N . GLY A 1 103 ? 6.014 17.270 7.924 1.00 93.62 103 GLY A N 1
ATOM 746 C CA . GLY A 1 103 ? 5.169 17.948 6.934 1.00 93.62 103 GLY A CA 1
ATOM 747 C C . GLY A 1 103 ? 4.731 17.066 5.760 1.00 93.62 103 GLY A C 1
ATOM 748 O O . GLY A 1 103 ? 4.329 17.584 4.720 1.00 93.62 103 GLY A O 1
ATOM 749 N N . LYS A 1 104 ? 4.836 15.738 5.888 1.00 93.31 104 LYS A N 1
ATOM 750 C CA . LYS A 1 104 ? 4.394 14.769 4.876 1.00 93.31 104 LYS A CA 1
ATOM 751 C C . LYS A 1 104 ? 3.081 14.126 5.304 1.00 93.31 104 LYS A C 1
ATOM 753 O O . LYS A 1 104 ? 2.835 13.910 6.486 1.00 93.31 104 LYS A O 1
ATOM 758 N N . GLU A 1 105 ? 2.253 13.766 4.334 1.00 93.12 105 GLU A N 1
ATOM 759 C CA . GLU A 1 105 ? 0.916 13.234 4.590 1.00 93.12 105 GLU A CA 1
ATOM 760 C C . GLU A 1 105 ? 0.812 11.762 4.182 1.00 93.12 105 GLU A C 1
ATOM 762 O O . GLU A 1 105 ? 1.281 11.357 3.117 1.00 93.12 105 GLU A O 1
ATOM 767 N N . CYS A 1 106 ? 0.155 10.967 5.026 1.00 95.94 106 CYS A N 1
ATOM 768 C CA . CYS A 1 106 ? -0.418 9.685 4.627 1.00 95.94 106 CYS A CA 1
ATOM 769 C C . CYS A 1 106 ? -1.799 9.897 3.994 1.00 95.94 106 CYS A C 1
ATOM 771 O O . CYS A 1 106 ? -2.411 10.948 4.161 1.00 95.94 106 CYS A O 1
ATOM 773 N N . PHE A 1 107 ? -2.312 8.875 3.307 1.00 97.50 107 PHE A N 1
ATOM 774 C CA . PHE A 1 107 ? -3.653 8.855 2.707 1.00 97.50 107 PHE A CA 1
ATOM 775 C C . PHE A 1 107 ? -3.917 9.996 1.712 1.00 97.50 107 PHE A C 1
ATOM 777 O O . PHE A 1 107 ? -5.050 10.439 1.541 1.00 97.50 107 PHE A O 1
ATOM 784 N N . LYS A 1 108 ? -2.868 10.447 1.019 1.00 96.88 108 LYS A N 1
ATOM 785 C CA . LYS A 1 108 ? -2.936 11.501 0.008 1.00 96.88 108 LYS A CA 1
ATOM 786 C C . LYS A 1 108 ? -2.315 11.035 -1.305 1.00 96.88 108 LYS A C 1
ATOM 788 O O . LYS A 1 108 ? -1.310 10.325 -1.297 1.00 96.88 108 LYS A O 1
ATOM 793 N N . LYS A 1 109 ? -2.950 11.401 -2.423 1.00 95.62 109 LYS A N 1
ATOM 794 C CA . LYS A 1 109 ? -2.417 11.176 -3.772 1.00 95.62 109 LYS A CA 1
ATOM 795 C C . LYS A 1 109 ? -1.305 12.173 -4.092 1.00 95.62 109 LYS A C 1
ATOM 797 O O . LYS A 1 109 ? -1.350 13.303 -3.607 1.00 95.62 109 LYS A O 1
ATOM 802 N N . PHE A 1 110 ? -0.370 11.764 -4.937 1.00 90.00 110 PHE A N 1
ATOM 803 C CA . PHE A 1 110 ? 0.598 12.639 -5.593 1.00 90.00 110 PHE A CA 1
ATOM 804 C C . PHE A 1 110 ? 0.797 12.196 -7.041 1.00 90.00 110 PHE A C 1
ATOM 806 O O . PHE A 1 110 ? 0.450 11.027 -7.345 1.00 90.00 110 PHE A O 1
#

Sequence (110 aa):
MLLLFAALIAAGPAAAQKAVSGNPVNDRLLAMPPAQQAKTLAKNVGQGCVGTSAFAMGVVDTAKWKSLAYWSLQCKDGRSFAIQIAPNAEAFVIDCRVLQANGKECFKKF

pLDDT: mean 88.42, std 16.38, range [40.88, 98.62]

Radius of gyration: 20.52 Å; chains: 1; bounding box: 39×27×79 Å

Secondary structure (DSSP, 8-state):
---------------------S-HHHHHHHHS-HHHHHHHHHHHH-TT--EEEEEEEEE--SGGGTT-EEEEEEETTS-EEEEEE-TTS-EEEEEHHHHHHTT--SS---

Foldseek 3Di:
DDDDDDDDDPPDDDPPPPPDQLAVVVVVLVVDDQLVNQCVVQVVVDPPFDFDGKAWADADCDPVRRGWTWMKTAGPVRWIWIWTADSVRDIDIDTQVVLVVVVHGHRHHD